Protein AF-A0A2V8GJY3-F1 (afdb_monomer_lite)

Radius of gyration: 18.19 Å; chains: 1; bounding box: 29×51×53 Å

Secondary structure (DSSP, 8-state):
-B--EEEEE-TT--EEEEEEEEE--EEE-TTS-EEEEEE-SSEEEEEETT--EEEEEEEEES-EEEEE--S--S--------------------

Foldseek 3Di:
DQDEAEAEEALQDWAKEKEFEAAEEEDEDPSHPWAWPDDDPGITITTGPPHDHYDYHHDYHYYYYYYHDHDDDDDDDGPPPPPPPPDDDDDDDD

Sequence (94 aa):
TNGGVTLLLPETAKADLTATWTNGGINLASGLKIEVSEQSRRRFEGRMNGGGTPIELRTTNGGIRVRGRADAESGSAPDVQTPERGTLKTLKRE

Structure (mmCIF, N/CA/C/O backbone):
data_AF-A0A2V8GJY3-F1
#
_entry.id   AF-A0A2V8GJY3-F1
#
loop_
_atom_site.group_PDB
_atom_site.id
_atom_site.type_symbol
_atom_site.label_atom_id
_atom_site.label_alt_id
_atom_site.label_comp_id
_atom_site.label_asym_id
_atom_site.label_entity_id
_atom_site.label_seq_id
_atom_site.pdbx_PDB_ins_code
_atom_site.Cartn_x
_atom_site.Cartn_y
_atom_site.Cartn_z
_atom_site.occupancy
_atom_site.B_iso_or_equiv
_atom_site.auth_seq_id
_atom_site.auth_comp_id
_atom_site.auth_asym_id
_atom_site.auth_atom_id
_atom_site.pdbx_PDB_model_num
ATOM 1 N N . THR A 1 1 ? 10.346 -8.280 -11.476 1.00 52.72 1 THR A N 1
ATOM 2 C CA . THR A 1 1 ? 8.994 -8.653 -11.947 1.00 52.72 1 THR A CA 1
ATOM 3 C C . THR A 1 1 ? 8.396 -7.484 -12.700 1.00 52.72 1 THR A C 1
ATOM 5 O O . THR A 1 1 ? 8.394 -6.381 -12.163 1.00 52.72 1 THR A O 1
ATOM 8 N N . ASN A 1 2 ? 7.993 -7.694 -13.955 1.00 58.50 2 ASN A N 1
ATOM 9 C CA . ASN A 1 2 ? 7.412 -6.669 -14.833 1.00 58.50 2 ASN A CA 1
ATOM 10 C C . ASN A 1 2 ? 5.887 -6.626 -14.650 1.00 58.50 2 ASN A C 1
ATOM 12 O O . ASN A 1 2 ? 5.143 -6.977 -15.558 1.00 58.50 2 ASN A O 1
ATOM 16 N N . GLY A 1 3 ? 5.428 -6.295 -13.444 1.00 65.25 3 GLY A N 1
ATOM 17 C CA . GLY A 1 3 ? 4.013 -6.342 -13.085 1.00 65.25 3 GLY A CA 1
ATOM 18 C C . GLY A 1 3 ? 3.668 -5.304 -12.024 1.00 65.25 3 GLY A C 1
ATOM 19 O O . GLY A 1 3 ? 4.409 -5.109 -11.058 1.00 65.25 3 GLY A O 1
ATOM 20 N N . GLY A 1 4 ? 2.547 -4.611 -12.222 1.00 79.62 4 GLY A N 1
ATOM 21 C CA . GLY A 1 4 ? 1.986 -3.707 -11.220 1.00 79.62 4 GLY A CA 1
ATOM 22 C C . GLY A 1 4 ? 1.310 -4.487 -10.096 1.00 79.62 4 GLY A C 1
ATOM 23 O O . GLY A 1 4 ? 0.686 -5.515 -10.344 1.00 79.62 4 GLY A O 1
ATOM 24 N N . VAL A 1 5 ? 1.408 -3.984 -8.868 1.00 83.31 5 VAL A N 1
ATOM 25 C CA . VAL A 1 5 ? 0.784 -4.607 -7.692 1.00 83.31 5 VAL A CA 1
ATOM 26 C C . VAL A 1 5 ? -0.487 -3.841 -7.355 1.00 83.31 5 VAL A C 1
ATOM 28 O O . VAL A 1 5 ? -0.468 -2.612 -7.295 1.00 83.31 5 VAL A O 1
ATOM 31 N N . THR A 1 6 ? -1.598 -4.548 -7.153 1.00 84.38 6 THR A N 1
ATOM 32 C CA . THR A 1 6 ? -2.858 -3.937 -6.706 1.00 84.38 6 THR A CA 1
ATOM 33 C C . THR A 1 6 ? -3.251 -4.542 -5.370 1.00 84.38 6 THR A C 1
ATOM 35 O O . THR A 1 6 ? -3.442 -5.749 -5.278 1.00 84.38 6 THR A O 1
ATOM 38 N N . LEU A 1 7 ? -3.358 -3.699 -4.348 1.00 82.62 7 LEU A N 1
ATOM 39 C CA . LEU A 1 7 ? -3.746 -4.082 -3.002 1.00 82.62 7 LEU A CA 1
ATOM 40 C C . LEU A 1 7 ? -5.122 -3.492 -2.683 1.00 82.62 7 LEU A C 1
ATOM 42 O O . LEU A 1 7 ? -5.354 -2.292 -2.852 1.00 82.62 7 LEU A O 1
ATOM 46 N N . LEU A 1 8 ? -6.027 -4.356 -2.238 1.00 83.50 8 LEU A N 1
ATOM 47 C CA . LEU A 1 8 ? -7.386 -4.013 -1.836 1.00 83.50 8 LEU A CA 1
ATOM 48 C C . LEU A 1 8 ? -7.485 -4.172 -0.321 1.00 83.50 8 LEU A C 1
ATOM 50 O O . LEU A 1 8 ? -7.365 -5.291 0.173 1.00 83.50 8 LEU A O 1
ATOM 54 N N . LEU A 1 9 ? -7.701 -3.073 0.403 1.00 77.50 9 LEU A N 1
ATOM 55 C CA . LEU A 1 9 ? -7.933 -3.110 1.850 1.00 77.50 9 LEU A CA 1
ATOM 56 C C . LEU A 1 9 ? -9.281 -2.495 2.191 1.00 77.50 9 LEU A C 1
ATOM 58 O O . LEU A 1 9 ? -9.620 -1.467 1.606 1.00 77.50 9 LEU A O 1
ATOM 62 N N . PRO A 1 10 ? -10.025 -3.054 3.153 1.00 80.81 10 PRO A N 1
ATOM 63 C CA . PRO A 1 10 ? -11.189 -2.376 3.686 1.00 80.81 10 PRO A CA 1
ATOM 64 C C . PRO A 1 10 ? -10.814 -1.078 4.398 1.00 80.81 10 PRO A C 1
ATOM 66 O O . PRO A 1 10 ? -9.731 -0.953 4.967 1.00 80.81 10 PRO A O 1
ATOM 69 N N . GLU A 1 11 ? -11.718 -0.100 4.368 1.00 77.50 11 GLU A N 1
ATOM 70 C CA . GLU A 1 11 ? -11.495 1.210 4.992 1.00 77.50 11 GLU A CA 1
ATOM 71 C C . GLU A 1 11 ? -11.392 1.141 6.521 1.00 77.50 11 GLU A C 1
ATOM 73 O O . GLU A 1 11 ? -10.825 2.040 7.135 1.00 77.50 11 GLU A O 1
ATOM 78 N N . THR A 1 12 ? -11.878 0.053 7.120 1.00 79.25 12 THR A N 1
ATOM 79 C CA . THR A 1 12 ? -11.799 -0.267 8.551 1.00 79.25 12 THR A CA 1
ATOM 80 C C . THR A 1 12 ? -10.536 -1.052 8.931 1.00 79.25 12 THR A C 1
ATOM 82 O O . THR A 1 12 ? -10.274 -1.266 10.117 1.00 79.25 12 THR A O 1
ATOM 85 N N . ALA A 1 13 ? -9.721 -1.480 7.956 1.00 78.44 13 ALA A N 1
ATOM 86 C CA . ALA A 1 13 ? -8.535 -2.293 8.214 1.00 78.44 13 ALA A CA 1
ATOM 87 C C . ALA A 1 13 ? -7.433 -1.504 8.926 1.00 78.44 13 ALA A C 1
ATOM 89 O O . ALA A 1 13 ? -7.136 -0.361 8.581 1.00 78.44 13 ALA A O 1
ATOM 90 N N . LYS A 1 14 ? -6.773 -2.152 9.887 1.00 85.81 14 LYS A N 1
ATOM 91 C CA . LYS A 1 14 ? -5.589 -1.625 10.569 1.00 85.81 14 LYS A CA 1
ATOM 92 C C . LYS A 1 14 ? -4.337 -2.261 9.981 1.00 85.81 14 LYS A C 1
ATOM 94 O O . LYS A 1 14 ? -4.102 -3.458 10.172 1.00 85.81 14 LYS A O 1
ATOM 99 N N . ALA A 1 15 ? -3.555 -1.482 9.244 1.00 85.12 15 ALA A N 1
ATOM 100 C CA . ALA A 1 15 ? -2.392 -1.988 8.526 1.00 85.12 15 ALA A 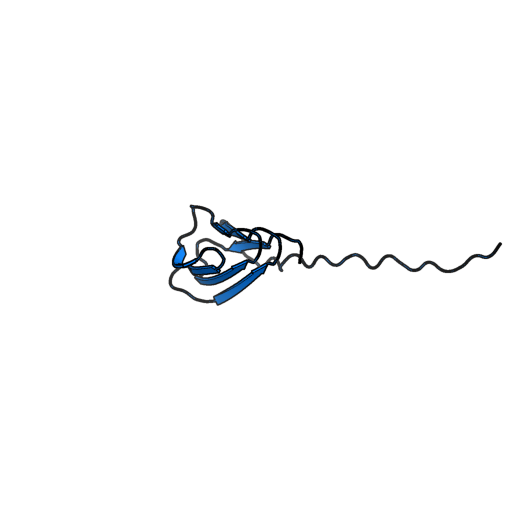CA 1
ATOM 101 C C . ALA A 1 15 ? -1.282 -0.945 8.417 1.00 85.12 15 ALA A C 1
ATOM 103 O O . ALA A 1 15 ? -1.550 0.247 8.288 1.00 85.12 15 ALA A O 1
ATOM 104 N N . ASP A 1 16 ? -0.042 -1.418 8.412 1.00 90.19 16 ASP A N 1
ATOM 105 C CA . ASP A 1 16 ? 1.146 -0.618 8.139 1.00 90.19 16 ASP A CA 1
ATOM 106 C C . ASP A 1 16 ? 1.620 -0.938 6.721 1.00 90.19 16 ASP A C 1
ATOM 108 O O . ASP A 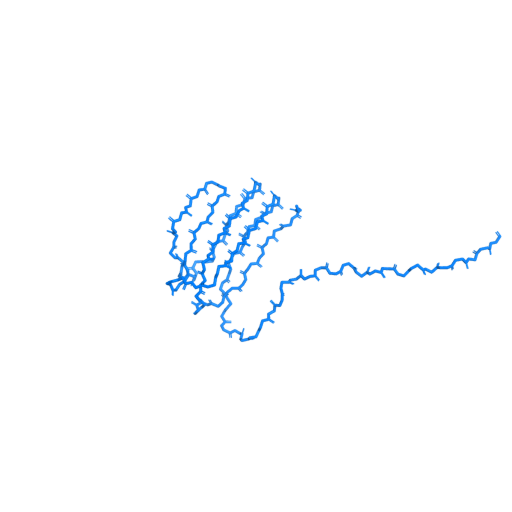1 16 ? 1.999 -2.066 6.417 1.00 90.19 16 ASP A O 1
ATOM 112 N N . LEU A 1 17 ? 1.543 0.039 5.823 1.00 88.50 17 LEU A N 1
ATOM 113 C CA . LEU A 1 17 ? 1.878 -0.097 4.411 1.00 88.50 17 LEU A CA 1
ATOM 114 C C . LEU A 1 17 ? 3.298 0.396 4.159 1.00 88.50 17 LEU A C 1
ATOM 116 O O . LEU A 1 17 ? 3.572 1.588 4.289 1.00 88.50 17 LEU A O 1
ATOM 120 N N . THR A 1 18 ? 4.163 -0.498 3.689 1.00 91.19 18 THR A N 1
ATOM 121 C CA . THR A 1 18 ? 5.508 -0.164 3.210 1.00 91.19 18 THR A CA 1
ATOM 122 C C . THR A 1 18 ? 5.617 -0.536 1.738 1.00 91.19 18 THR A C 1
ATOM 124 O O . THR A 1 18 ? 5.486 -1.695 1.360 1.00 91.19 18 THR A O 1
ATOM 127 N N . ALA A 1 19 ? 5.861 0.444 0.875 1.00 89.31 19 ALA A N 1
ATOM 128 C CA . ALA A 1 19 ? 5.890 0.274 -0.570 1.00 89.31 19 ALA A CA 1
ATOM 129 C C . ALA A 1 19 ? 7.246 0.688 -1.168 1.00 89.31 19 ALA A C 1
ATOM 131 O O . ALA A 1 19 ? 7.700 1.825 -1.078 1.00 89.31 19 ALA A O 1
ATOM 132 N N . THR A 1 20 ? 7.909 -0.306 -1.747 1.00 90.06 20 THR A N 1
ATOM 133 C CA . THR A 1 20 ? 9.162 -0.371 -2.510 1.00 90.06 20 THR A CA 1
ATOM 134 C C . THR A 1 20 ? 9.069 -0.273 -4.046 1.00 90.06 20 THR A C 1
ATOM 136 O O . THR A 1 20 ? 8.601 -1.266 -4.608 1.00 90.06 20 THR A O 1
ATOM 139 N N . TRP A 1 21 ? 9.504 0.768 -4.779 1.00 88.62 21 TRP A N 1
ATOM 140 C CA . TRP A 1 21 ? 9.556 0.675 -6.262 1.00 88.62 21 TRP A CA 1
ATOM 141 C C . TRP A 1 21 ? 10.832 1.199 -6.932 1.00 88.62 21 TRP A C 1
ATOM 143 O O . TRP A 1 21 ? 11.400 2.214 -6.538 1.00 88.62 21 TRP A O 1
ATOM 153 N N . THR A 1 22 ? 11.275 0.512 -7.995 1.00 87.44 22 THR A N 1
ATOM 154 C CA . THR A 1 22 ? 12.436 0.936 -8.804 1.00 87.44 22 THR A CA 1
ATOM 155 C C . THR A 1 22 ? 12.022 1.843 -9.967 1.00 87.44 22 THR A C 1
ATOM 157 O O . THR A 1 22 ? 12.441 3.000 -10.009 1.00 87.44 22 THR A O 1
ATOM 160 N N . ASN A 1 23 ? 11.168 1.345 -10.867 1.00 82.12 23 ASN A N 1
ATOM 161 C CA . ASN A 1 23 ? 10.629 2.063 -12.024 1.00 82.12 23 ASN A CA 1
ATOM 162 C C . ASN A 1 23 ? 9.097 2.010 -11.988 1.00 82.12 23 ASN A C 1
ATOM 164 O O . ASN A 1 23 ? 8.468 1.044 -12.430 1.00 82.12 23 ASN A O 1
ATOM 168 N N . GLY A 1 24 ? 8.496 3.049 -11.415 1.00 83.62 24 GLY A N 1
ATOM 169 C CA . GLY A 1 24 ? 7.056 3.132 -11.212 1.00 83.62 24 GLY A CA 1
ATOM 170 C C . GLY A 1 24 ? 6.673 4.270 -10.274 1.00 83.62 24 GLY A C 1
ATOM 171 O O . GLY A 1 24 ? 7.436 5.217 -10.077 1.00 83.62 24 GLY A O 1
ATOM 172 N N . GLY A 1 25 ? 5.486 4.148 -9.693 1.00 85.38 25 GLY A N 1
ATOM 173 C CA . GLY A 1 25 ? 4.948 5.065 -8.696 1.00 85.38 25 GLY A CA 1
ATOM 174 C C . GLY A 1 25 ? 3.882 4.378 -7.852 1.00 85.38 25 GLY A C 1
ATOM 175 O O . GLY A 1 25 ? 3.419 3.286 -8.193 1.00 85.38 25 GLY A O 1
ATOM 176 N N . ILE A 1 26 ? 3.483 5.030 -6.766 1.00 85.75 26 ILE A N 1
ATOM 177 C CA . ILE A 1 26 ? 2.360 4.604 -5.935 1.00 85.75 26 ILE A CA 1
ATOM 178 C C . ILE A 1 26 ? 1.128 5.452 -6.236 1.00 85.75 26 ILE A C 1
ATOM 180 O O . ILE A 1 26 ? 1.226 6.653 -6.482 1.00 85.75 26 ILE A O 1
ATOM 184 N N . ASN A 1 27 ? -0.038 4.820 -6.228 1.00 87.19 27 ASN A N 1
ATOM 185 C CA . ASN A 1 27 ? -1.323 5.479 -6.373 1.00 87.19 27 ASN A CA 1
ATOM 186 C C . ASN A 1 27 ? -2.241 5.019 -5.239 1.00 87.19 27 ASN A C 1
ATOM 188 O O . ASN A 1 27 ? -2.572 3.833 -5.145 1.00 87.19 27 ASN A O 1
ATOM 192 N N . LEU A 1 28 ? -2.613 5.955 -4.371 1.00 82.94 28 LEU A N 1
ATOM 193 C CA . LEU A 1 28 ? -3.507 5.729 -3.241 1.00 82.94 28 LEU A CA 1
ATOM 194 C C . LEU A 1 28 ? -4.881 6.287 -3.601 1.00 82.94 28 LEU A C 1
ATOM 196 O O . LEU A 1 28 ? -4.987 7.425 -4.057 1.00 82.94 28 LEU A O 1
ATOM 200 N N . ALA A 1 29 ? -5.933 5.497 -3.405 1.00 81.38 29 ALA A N 1
ATOM 201 C CA . ALA A 1 29 ? -7.294 5.996 -3.546 1.00 81.38 29 ALA A CA 1
ATOM 202 C C . ALA A 1 29 ? -7.593 7.052 -2.466 1.00 81.38 29 ALA A C 1
ATOM 204 O O . ALA A 1 29 ? -7.321 6.834 -1.287 1.00 81.38 29 ALA A O 1
ATOM 205 N N . SER A 1 30 ? -8.206 8.166 -2.864 1.00 71.50 30 SER A N 1
ATOM 206 C CA . SER A 1 30 ? -8.510 9.321 -2.003 1.00 71.50 30 SER A CA 1
ATOM 207 C C . SER A 1 30 ? -9.476 9.031 -0.848 1.00 71.50 30 SER A C 1
ATOM 209 O O . SER A 1 30 ? -9.551 9.818 0.088 1.00 71.50 30 SER A O 1
ATOM 211 N N . GLY A 1 31 ? -10.204 7.912 -0.890 1.00 70.94 31 GLY A N 1
ATOM 212 C CA . GLY A 1 31 ? -11.125 7.500 0.175 1.00 70.94 31 GLY A CA 1
ATOM 213 C C . GLY A 1 31 ? -10.469 6.780 1.358 1.00 70.94 31 GLY A C 1
ATOM 214 O O . GLY A 1 31 ? -11.157 6.471 2.323 1.00 70.94 31 GLY A O 1
ATOM 215 N N . LEU A 1 32 ? -9.166 6.481 1.306 1.00 76.31 32 LEU A N 1
ATOM 216 C CA . LEU A 1 32 ? -8.483 5.747 2.372 1.00 76.31 32 LEU A CA 1
ATOM 217 C C . LEU A 1 32 ? -7.857 6.700 3.396 1.00 76.31 32 LEU A C 1
ATOM 219 O O . LEU A 1 32 ? -7.049 7.558 3.044 1.00 76.31 32 LEU A O 1
ATOM 223 N N . LYS A 1 33 ? -8.168 6.499 4.681 1.00 82.62 33 LYS A N 1
ATOM 224 C CA . LYS A 1 33 ? -7.496 7.191 5.790 1.00 82.62 33 LYS A CA 1
ATOM 225 C C . LYS A 1 33 ? -6.132 6.553 6.055 1.00 82.62 33 LYS A C 1
ATOM 227 O O . LYS A 1 33 ? -6.013 5.629 6.858 1.00 82.62 33 LYS A O 1
ATOM 232 N N . ILE A 1 34 ? -5.118 7.031 5.338 1.00 84.44 34 ILE A N 1
ATOM 233 C CA . ILE A 1 34 ? -3.726 6.606 5.503 1.00 84.44 34 ILE A CA 1
ATOM 234 C C . ILE A 1 34 ? -2.914 7.789 6.027 1.00 84.44 34 ILE A C 1
ATOM 236 O O . ILE A 1 34 ? -2.817 8.829 5.380 1.00 84.44 34 ILE A O 1
ATOM 240 N N . GLU A 1 35 ? -2.306 7.610 7.190 1.00 89.00 35 GLU A N 1
ATOM 241 C CA . GLU A 1 35 ? -1.318 8.513 7.762 1.00 89.00 35 GLU A CA 1
ATOM 242 C C . GLU A 1 35 ? 0.040 8.228 7.128 1.00 89.00 35 GLU A C 1
ATOM 244 O O . GLU A 1 35 ? 0.701 7.237 7.441 1.00 89.00 35 GLU A O 1
ATOM 249 N N . VAL A 1 36 ? 0.461 9.082 6.201 1.00 89.38 36 VAL A N 1
ATOM 250 C CA . VAL A 1 36 ? 1.768 8.960 5.551 1.00 89.38 36 VAL A CA 1
ATOM 251 C C . VAL A 1 36 ? 2.857 9.281 6.572 1.00 89.38 36 VAL A C 1
ATOM 253 O O . VAL A 1 36 ? 2.953 10.408 7.046 1.00 89.38 36 VAL A O 1
ATOM 256 N N .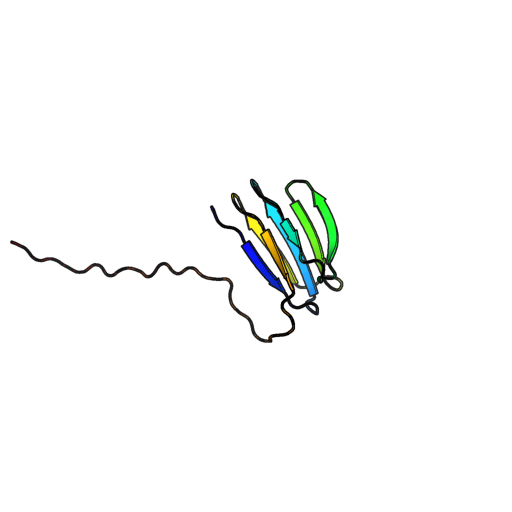 SER A 1 37 ? 3.665 8.280 6.915 1.00 89.62 37 SER A N 1
ATOM 257 C CA . SER A 1 37 ? 4.804 8.434 7.824 1.00 89.62 37 SER A CA 1
ATOM 258 C C . SER A 1 37 ? 6.047 8.887 7.065 1.00 89.62 37 SER A C 1
ATOM 260 O O . SER A 1 37 ? 6.745 9.795 7.504 1.00 89.62 37 SER A O 1
ATOM 262 N N . GLU A 1 38 ? 6.295 8.295 5.895 1.00 89.81 38 GLU A N 1
ATOM 263 C CA . GLU A 1 38 ? 7.414 8.673 5.041 1.00 89.81 38 GLU A CA 1
ATOM 264 C C . GLU A 1 38 ? 7.023 8.568 3.566 1.00 89.81 38 GLU A C 1
ATOM 266 O O . GLU A 1 38 ? 6.451 7.579 3.114 1.00 89.81 38 GLU A O 1
ATOM 271 N N . GLN A 1 39 ? 7.355 9.586 2.777 1.00 88.62 39 GLN A N 1
ATOM 272 C CA . GLN A 1 39 ? 7.151 9.551 1.334 1.00 88.62 39 GLN A CA 1
ATOM 273 C C . GLN A 1 39 ? 8.387 10.079 0.621 1.00 88.62 39 GLN A C 1
ATOM 275 O O . GLN A 1 39 ? 8.754 11.245 0.719 1.00 88.62 39 GLN A O 1
ATOM 280 N N . SER A 1 40 ? 9.006 9.189 -0.142 1.00 90.00 40 SER A N 1
ATOM 281 C CA . SER A 1 40 ? 10.191 9.429 -0.949 1.00 90.00 40 SER A CA 1
ATOM 282 C C . SER A 1 40 ? 9.895 9.133 -2.419 1.00 90.00 40 SER A C 1
ATOM 284 O O . SER A 1 40 ? 8.902 8.500 -2.775 1.00 90.00 40 SER A O 1
ATOM 286 N N . ARG A 1 41 ? 10.801 9.530 -3.319 1.00 87.62 41 ARG A N 1
ATOM 287 C CA . ARG A 1 41 ? 10.640 9.312 -4.772 1.00 87.62 41 ARG A CA 1
ATOM 288 C C . ARG A 1 41 ? 10.412 7.839 -5.164 1.00 87.62 41 ARG A C 1
ATOM 290 O O . ARG A 1 41 ? 9.810 7.564 -6.200 1.00 87.62 41 ARG A O 1
ATOM 297 N N . ARG A 1 42 ? 10.948 6.903 -4.376 1.00 89.81 42 ARG A N 1
ATOM 298 C CA . ARG A 1 42 ? 10.952 5.451 -4.644 1.00 89.81 42 ARG A CA 1
ATOM 299 C C . ARG A 1 42 ? 10.426 4.602 -3.482 1.00 89.81 42 ARG A C 1
ATOM 301 O O . ARG A 1 42 ? 10.458 3.377 -3.562 1.00 89.81 42 ARG A O 1
ATOM 308 N N . ARG A 1 43 ? 9.993 5.241 -2.396 1.00 90.38 43 ARG A N 1
ATOM 309 C CA . ARG A 1 43 ? 9.547 4.580 -1.169 1.00 90.38 43 ARG A CA 1
ATOM 310 C C . ARG A 1 43 ? 8.336 5.308 -0.613 1.00 90.38 43 ARG A C 1
ATOM 312 O O . ARG A 1 43 ? 8.285 6.532 -0.654 1.00 90.38 43 ARG A O 1
ATOM 319 N N . PHE A 1 44 ? 7.401 4.551 -0.068 1.00 91.31 44 PHE A N 1
ATOM 320 C CA . PHE A 1 44 ? 6.265 5.074 0.670 1.00 91.31 44 PHE A CA 1
ATOM 321 C C . PHE A 1 44 ? 6.035 4.241 1.923 1.00 91.31 44 PHE A C 1
ATOM 323 O O . PHE A 1 44 ? 6.057 3.015 1.856 1.00 91.31 44 PHE A O 1
ATOM 330 N N . GLU A 1 45 ? 5.793 4.912 3.036 1.00 91.50 45 GLU A N 1
ATOM 331 C CA . GLU A 1 45 ? 5.415 4.327 4.311 1.00 91.50 45 GLU A CA 1
ATOM 332 C C . GLU A 1 45 ? 4.201 5.073 4.848 1.00 91.50 45 GLU A C 1
ATOM 334 O O . GLU A 1 45 ? 4.203 6.301 4.971 1.00 91.50 45 GLU A O 1
ATOM 339 N N . GLY A 1 46 ? 3.146 4.331 5.162 1.00 89.94 46 GLY A N 1
ATOM 340 C CA . GLY A 1 46 ? 1.923 4.899 5.698 1.00 89.94 46 GLY A CA 1
ATOM 341 C C . GLY A 1 46 ? 1.206 3.931 6.619 1.00 89.94 46 GLY A C 1
ATOM 342 O O . GLY A 1 46 ? 1.252 2.721 6.421 1.00 89.94 46 GLY A O 1
ATOM 343 N N . ARG A 1 47 ? 0.527 4.468 7.625 1.00 89.94 47 ARG A N 1
ATOM 344 C CA . ARG A 1 47 ? -0.252 3.700 8.591 1.00 89.94 47 ARG A CA 1
ATOM 345 C C . ARG A 1 47 ? -1.731 3.921 8.366 1.00 89.94 47 ARG A C 1
ATOM 347 O O . ARG A 1 47 ? -2.185 5.039 8.158 1.00 89.94 47 ARG A O 1
ATOM 354 N N . MET A 1 48 ? -2.497 2.849 8.419 1.00 86.69 48 MET A N 1
ATOM 355 C CA . MET A 1 48 ? -3.940 2.865 8.247 1.00 86.69 48 MET A CA 1
ATOM 356 C C . MET A 1 48 ? -4.611 2.594 9.593 1.00 86.69 48 MET A C 1
ATOM 358 O O . MET A 1 48 ? -4.252 1.633 10.276 1.00 86.69 48 MET A O 1
ATOM 362 N N . ASN A 1 49 ? -5.575 3.440 9.974 1.00 84.38 49 ASN A N 1
ATOM 363 C CA . ASN A 1 49 ? -6.389 3.299 11.193 1.00 84.38 49 ASN A CA 1
ATOM 364 C C . ASN A 1 49 ? -5.596 3.047 12.497 1.00 84.38 49 ASN A C 1
ATOM 366 O O . ASN A 1 49 ? -6.028 2.275 13.357 1.00 84.38 49 ASN A O 1
ATOM 370 N N . GLY A 1 50 ? -4.442 3.706 12.654 1.00 80.50 50 GLY A N 1
ATOM 371 C CA . GLY A 1 50 ? -3.595 3.598 13.849 1.00 80.50 50 GLY A CA 1
ATOM 372 C C . GLY A 1 50 ? -2.532 2.493 13.809 1.00 80.50 50 GLY A C 1
ATOM 373 O O . GLY A 1 50 ? -1.875 2.269 14.823 1.00 80.50 50 GLY A O 1
ATOM 374 N N . GLY A 1 51 ? -2.334 1.835 12.661 1.00 77.62 51 GLY A N 1
ATOM 375 C CA . GLY A 1 51 ? -1.328 0.779 12.486 1.00 77.62 51 GLY A CA 1
ATOM 376 C C . GLY A 1 51 ? -1.816 -0.600 12.940 1.00 77.62 51 GLY A C 1
ATOM 377 O O . GLY A 1 51 ? -2.806 -0.720 13.668 1.00 77.62 51 GLY A O 1
ATOM 378 N N . GLY A 1 52 ? -1.171 -1.666 12.459 1.00 85.06 52 GLY A N 1
ATOM 379 C CA . GLY A 1 52 ? -1.638 -3.032 12.693 1.00 85.06 52 GLY A CA 1
ATOM 380 C C . GLY A 1 52 ? -0.837 -4.092 11.944 1.00 85.06 52 GLY A C 1
ATOM 381 O O . GLY A 1 52 ? 0.279 -4.422 12.327 1.00 85.06 52 GLY A O 1
ATOM 382 N N . THR A 1 53 ? -1.437 -4.691 10.912 1.00 85.00 53 THR A N 1
ATOM 383 C CA . THR A 1 53 ? -0.758 -5.738 10.128 1.00 85.00 53 THR A CA 1
ATOM 384 C C . THR A 1 53 ? 0.281 -5.115 9.189 1.00 85.00 53 THR A C 1
ATOM 386 O O . THR A 1 53 ? -0.107 -4.292 8.357 1.00 85.00 53 THR A O 1
ATOM 389 N N . PRO A 1 54 ? 1.567 -5.506 9.258 1.00 87.19 54 PRO A N 1
ATOM 390 C CA . PRO A 1 54 ? 2.585 -4.990 8.352 1.00 87.19 54 PRO A CA 1
ATOM 391 C C . PRO A 1 54 ? 2.444 -5.610 6.956 1.00 87.19 54 PRO A C 1
ATOM 393 O O . PRO A 1 54 ? 2.425 -6.831 6.801 1.00 87.19 54 PRO A O 1
ATOM 396 N N . ILE A 1 55 ? 2.361 -4.765 5.930 1.00 85.81 55 ILE A N 1
ATOM 397 C CA . ILE A 1 55 ? 2.237 -5.151 4.524 1.00 85.81 55 ILE A CA 1
ATOM 398 C C . ILE A 1 55 ? 3.373 -4.501 3.728 1.00 85.81 55 ILE A C 1
ATOM 400 O O . ILE A 1 55 ? 3.362 -3.294 3.477 1.00 85.81 55 ILE A O 1
ATOM 404 N N . GLU A 1 56 ? 4.333 -5.317 3.283 1.00 89.00 56 GLU A N 1
ATOM 405 C CA . GLU A 1 56 ? 5.423 -4.880 2.405 1.00 89.00 56 GLU A CA 1
ATOM 406 C C . GLU A 1 56 ? 5.103 -5.188 0.934 1.00 89.00 56 GLU A C 1
ATOM 408 O O . GLU A 1 56 ? 4.853 -6.329 0.543 1.00 89.00 56 GLU A O 1
ATOM 413 N N . LEU A 1 57 ? 5.144 -4.156 0.094 1.00 86.75 57 LEU A N 1
ATOM 414 C CA . LEU A 1 57 ? 4.905 -4.224 -1.344 1.00 86.75 57 LEU A CA 1
ATOM 415 C C . LEU A 1 57 ? 6.195 -3.859 -2.071 1.00 86.75 57 LEU A C 1
ATOM 417 O O . LEU A 1 57 ? 6.673 -2.735 -1.951 1.00 86.75 57 LEU A O 1
ATOM 421 N N . ARG A 1 58 ? 6.750 -4.768 -2.875 1.00 87.56 58 ARG A N 1
ATOM 422 C CA . ARG A 1 58 ? 7.973 -4.506 -3.647 1.00 87.56 58 ARG A CA 1
ATOM 423 C C . ARG A 1 58 ? 7.752 -4.759 -5.130 1.00 87.56 58 ARG A C 1
ATOM 425 O O . ARG A 1 58 ? 7.375 -5.856 -5.529 1.00 87.56 58 ARG A O 1
ATOM 432 N N . THR A 1 59 ? 8.043 -3.757 -5.954 1.00 83.19 59 THR A N 1
ATOM 433 C CA . THR A 1 59 ? 7.989 -3.871 -7.415 1.00 83.19 59 THR A CA 1
ATOM 434 C C . THR A 1 59 ? 9.240 -3.296 -8.078 1.00 83.19 59 THR A C 1
ATOM 436 O O . THR A 1 59 ? 9.847 -2.342 -7.597 1.00 83.19 59 THR A O 1
ATOM 439 N N . THR A 1 60 ? 9.658 -3.895 -9.192 1.00 83.94 60 THR A N 1
ATOM 440 C CA . THR A 1 60 ? 10.807 -3.415 -9.977 1.00 83.94 60 THR A CA 1
ATOM 441 C C . THR A 1 60 ? 10.335 -2.578 -11.158 1.00 83.94 60 THR A C 1
ATOM 443 O O . THR A 1 60 ? 10.790 -1.452 -11.320 1.00 83.94 60 THR A O 1
ATOM 446 N N . ASN A 1 61 ? 9.400 -3.103 -11.953 1.00 76.12 61 ASN A N 1
ATOM 447 C CA . ASN A 1 61 ? 8.827 -2.424 -13.110 1.00 76.12 61 ASN A CA 1
ATOM 448 C C . ASN A 1 61 ? 7.301 -2.541 -13.020 1.00 76.12 61 ASN A C 1
ATOM 450 O O . ASN A 1 61 ? 6.747 -3.615 -13.260 1.00 76.12 61 ASN A O 1
ATOM 454 N N . GLY A 1 62 ? 6.636 -1.450 -12.642 1.00 76.50 62 GLY A N 1
ATOM 455 C CA . GLY A 1 62 ? 5.187 -1.411 -12.449 1.00 76.50 62 GLY A CA 1
ATOM 456 C C . GLY A 1 62 ? 4.767 -0.476 -11.316 1.00 76.50 62 GLY A C 1
ATOM 457 O O . GLY A 1 62 ? 5.519 -0.235 -10.376 1.00 76.50 62 GLY A O 1
ATOM 458 N N . GLY A 1 63 ? 3.560 0.082 -11.415 1.00 82.81 63 GLY A N 1
ATOM 459 C CA . GLY A 1 63 ? 2.983 0.913 -10.357 1.00 82.81 63 GLY A CA 1
ATOM 460 C C . GLY A 1 63 ? 2.355 0.084 -9.237 1.00 82.81 63 GLY A C 1
ATOM 461 O O . GLY A 1 63 ? 1.886 -1.032 -9.466 1.00 82.81 63 GLY A O 1
ATOM 462 N N . ILE A 1 64 ? 2.314 0.653 -8.036 1.00 85.12 64 ILE A N 1
ATOM 463 C CA . ILE A 1 64 ? 1.591 0.108 -6.885 1.00 85.12 64 ILE A CA 1
ATOM 464 C C . ILE A 1 64 ? 0.266 0.857 -6.771 1.00 85.12 64 ILE A C 1
ATOM 466 O O . ILE A 1 64 ? 0.248 2.085 -6.738 1.00 85.12 64 ILE A O 1
ATOM 470 N N . ARG A 1 65 ? -0.850 0.131 -6.717 1.00 86.94 65 ARG A N 1
ATOM 471 C CA . ARG A 1 65 ? -2.192 0.698 -6.549 1.00 86.94 65 ARG A CA 1
ATOM 472 C C . ARG A 1 65 ? -2.799 0.197 -5.252 1.00 86.94 65 ARG A C 1
ATOM 474 O O . ARG A 1 65 ? -2.953 -1.007 -5.087 1.00 86.94 65 ARG A O 1
ATOM 481 N N . VAL A 1 66 ? -3.178 1.113 -4.371 1.00 85.12 66 VAL A N 1
ATOM 482 C CA . VAL A 1 66 ? -3.870 0.797 -3.118 1.00 85.12 66 VAL A CA 1
ATOM 483 C C . VAL A 1 66 ? -5.283 1.352 -3.201 1.00 85.12 66 VAL A C 1
ATOM 485 O O . VAL A 1 66 ? -5.477 2.542 -3.463 1.00 85.12 66 VAL A O 1
A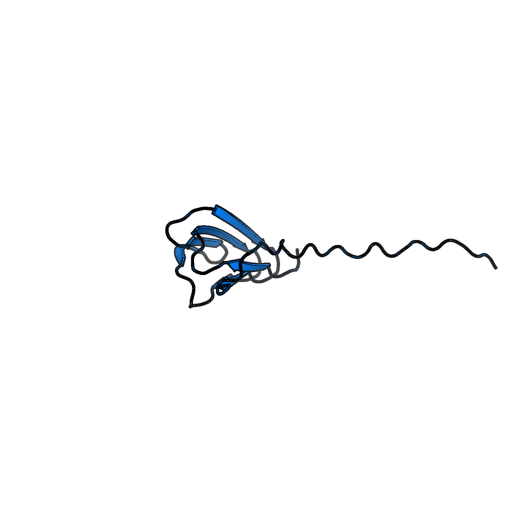TOM 488 N N . ARG A 1 67 ? -6.279 0.482 -3.034 1.00 84.62 67 ARG A N 1
ATOM 489 C CA . ARG A 1 67 ? -7.699 0.829 -3.155 1.00 84.62 67 ARG A CA 1
ATOM 490 C C . ARG A 1 67 ? -8.489 0.341 -1.946 1.00 84.62 67 ARG A C 1
ATOM 492 O O . ARG A 1 67 ? -8.202 -0.724 -1.404 1.00 84.62 67 ARG A O 1
ATOM 499 N N . GLY A 1 68 ? -9.495 1.129 -1.572 1.00 79.56 68 GLY A N 1
ATOM 500 C CA . GLY A 1 68 ? -10.483 0.757 -0.568 1.00 79.56 68 GLY A CA 1
ATOM 501 C C . GLY A 1 68 ? -11.408 -0.332 -1.098 1.00 79.56 68 GLY A C 1
ATOM 502 O O . GLY A 1 68 ? -11.998 -0.163 -2.164 1.00 79.56 68 GLY A O 1
ATOM 503 N N . ARG A 1 69 ? -11.534 -1.444 -0.375 1.00 76.12 69 ARG A N 1
ATOM 504 C CA . ARG A 1 69 ? -12.582 -2.446 -0.572 1.00 76.12 69 ARG A CA 1
ATOM 505 C C . ARG A 1 69 ? -13.725 -2.074 0.369 1.00 76.12 69 ARG A C 1
ATOM 507 O O . ARG A 1 69 ? -13.630 -2.358 1.554 1.00 76.12 69 ARG A O 1
ATOM 514 N N . ALA A 1 70 ? -14.766 -1.418 -0.141 1.00 59.59 70 ALA A N 1
ATOM 515 C CA . ALA A 1 70 ? -16.014 -1.281 0.611 1.00 59.59 70 ALA A CA 1
ATOM 516 C C . ALA A 1 70 ? -16.446 -2.686 1.059 1.00 59.59 70 ALA A C 1
ATOM 518 O O . ALA A 1 70 ? -16.357 -3.622 0.259 1.00 59.59 70 ALA A O 1
ATOM 519 N N . ASP A 1 71 ? -16.760 -2.831 2.341 1.00 52.44 71 ASP A N 1
ATOM 520 C CA . ASP A 1 71 ? -16.767 -4.081 3.095 1.00 52.44 71 ASP A CA 1
ATOM 521 C C . ASP A 1 71 ? -17.337 -5.268 2.306 1.00 52.44 71 ASP A C 1
ATOM 523 O O . ASP A 1 71 ? -18.539 -5.429 2.121 1.00 52.44 71 ASP A O 1
ATOM 527 N N . ALA A 1 72 ? -16.441 -6.129 1.834 1.00 44.66 72 ALA A N 1
ATOM 528 C CA . ALA A 1 72 ? -16.789 -7.480 1.446 1.00 44.66 72 ALA A CA 1
ATOM 529 C C . ALA A 1 72 ? -15.845 -8.374 2.232 1.00 44.66 72 ALA A C 1
ATOM 531 O O . ALA A 1 72 ? -14.645 -8.451 1.957 1.00 44.66 72 ALA A O 1
ATOM 532 N N . GLU A 1 73 ? -16.404 -8.961 3.279 1.00 52.44 73 GLU A N 1
ATOM 533 C CA . GLU A 1 73 ? -15.749 -9.940 4.118 1.00 52.44 73 GLU A CA 1
ATOM 534 C C . GLU A 1 73 ? -15.119 -11.063 3.283 1.00 52.44 73 GLU A C 1
ATOM 536 O O . GLU A 1 73 ? -15.538 -11.389 2.169 1.00 52.44 73 GLU A O 1
ATOM 541 N N . SER A 1 74 ? -14.120 -11.678 3.905 1.00 46.69 74 SER A N 1
ATOM 542 C CA . SER A 1 74 ? -13.413 -12.887 3.494 1.00 46.69 74 SER A CA 1
ATOM 543 C C . SER A 1 74 ? -12.352 -12.709 2.400 1.00 46.69 74 SER A C 1
ATOM 545 O O . SER A 1 74 ? -12.534 -12.096 1.341 1.00 46.69 74 SER A O 1
ATOM 547 N N . GLY A 1 75 ? -11.163 -13.205 2.748 1.00 50.88 75 GLY A N 1
ATOM 548 C CA . GLY A 1 75 ? -9.913 -13.021 2.035 1.00 50.88 75 GLY A CA 1
ATOM 549 C C . GLY A 1 75 ? -9.975 -13.514 0.601 1.00 50.88 75 GLY A C 1
ATOM 550 O O . GLY A 1 75 ? -10.296 -14.667 0.336 1.00 50.88 75 GLY A O 1
ATOM 551 N N . SER A 1 76 ? -9.586 -12.642 -0.321 1.00 41.91 76 SER A N 1
ATOM 552 C CA . SER A 1 76 ? -9.123 -13.096 -1.619 1.00 41.91 76 SER A CA 1
ATOM 553 C C . SER A 1 76 ? -7.609 -13.109 -1.535 1.00 41.91 76 SER A C 1
ATOM 555 O O . SER A 1 76 ? -6.978 -12.063 -1.372 1.00 41.91 76 SER A O 1
ATOM 557 N N . ALA A 1 77 ? -7.058 -14.321 -1.562 1.00 48.34 77 ALA A N 1
ATOM 558 C CA . ALA A 1 77 ? -5.643 -14.577 -1.746 1.00 48.34 77 ALA A CA 1
ATOM 559 C C . ALA A 1 77 ? -5.085 -13.673 -2.862 1.00 48.34 77 ALA A C 1
ATOM 561 O O . ALA A 1 77 ? -5.801 -13.403 -3.835 1.00 48.34 77 ALA A O 1
ATOM 562 N N . PRO A 1 78 ? -3.834 -13.189 -2.741 1.00 46.81 78 PRO A N 1
ATOM 563 C CA . PRO A 1 78 ? -3.202 -12.488 -3.845 1.00 46.81 78 PRO A CA 1
ATOM 564 C C . PRO A 1 78 ? -3.233 -13.422 -5.055 1.00 46.81 78 PRO A C 1
ATOM 566 O O . PRO A 1 78 ? -2.993 -14.617 -4.905 1.00 46.81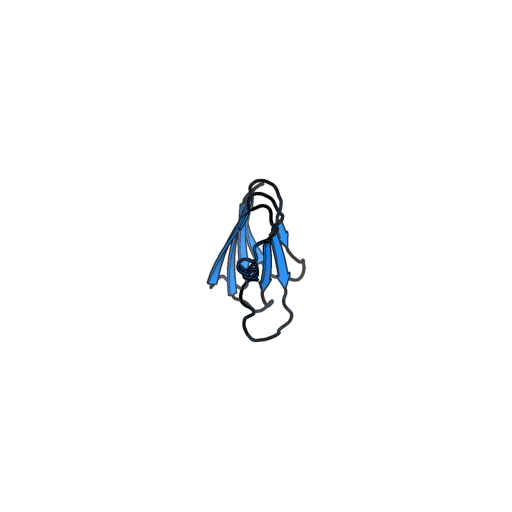 78 PRO A O 1
ATOM 569 N N . ASP A 1 79 ? -3.585 -12.868 -6.211 1.00 48.16 79 ASP A N 1
ATOM 570 C CA . ASP A 1 79 ? -3.587 -13.501 -7.528 1.00 48.16 79 ASP A CA 1
ATOM 571 C C . ASP A 1 79 ? -2.312 -14.341 -7.731 1.00 48.16 79 ASP A C 1
ATOM 573 O O . ASP A 1 79 ? -1.277 -13.849 -8.184 1.00 48.16 79 ASP A O 1
ATOM 577 N N . VAL A 1 80 ? -2.357 -15.618 -7.336 1.00 46.94 80 VAL A N 1
ATOM 578 C CA . VAL A 1 80 ? -1.361 -16.604 -7.733 1.00 46.94 80 VAL A CA 1
ATOM 579 C C . VAL A 1 80 ? -1.713 -16.909 -9.172 1.00 46.94 80 VAL A C 1
ATOM 581 O O . VAL A 1 80 ? -2.517 -17.798 -9.452 1.00 46.94 80 VAL A O 1
ATOM 584 N N . GLN A 1 81 ? -1.108 -16.152 -10.087 1.00 42.16 81 GLN A N 1
ATOM 585 C CA . GLN A 1 81 ? -0.914 -16.591 -11.459 1.00 42.16 81 GLN A CA 1
ATOM 586 C C . GLN A 1 81 ? -0.209 -17.946 -11.398 1.00 42.16 81 GLN A C 1
ATOM 588 O O . GLN A 1 81 ? 1.014 -18.040 -11.327 1.00 42.16 81 GLN A O 1
ATOM 593 N N . THR A 1 82 ? -1.008 -19.006 -11.357 1.00 47.34 82 THR A N 1
ATOM 594 C CA . THR A 1 82 ? -0.581 -20.358 -11.667 1.00 47.34 82 THR A CA 1
ATOM 595 C C . THR A 1 82 ? -0.614 -20.412 -13.185 1.00 47.34 82 THR A C 1
ATOM 597 O O . THR A 1 82 ? -1.709 -20.478 -13.743 1.00 47.34 82 THR A O 1
ATOM 600 N N . PRO A 1 83 ? 0.522 -20.322 -13.900 1.00 52.19 83 PRO A N 1
ATOM 601 C CA . PRO A 1 83 ? 0.502 -20.705 -15.296 1.00 52.19 83 PRO A CA 1
ATOM 602 C C . PRO A 1 83 ? 0.110 -22.181 -15.325 1.00 52.19 83 PRO A C 1
ATOM 604 O O . PRO A 1 83 ? 0.795 -23.030 -14.745 1.00 52.19 83 PRO A O 1
ATOM 607 N N . GLU A 1 84 ? -1.039 -22.466 -15.934 1.00 47.53 84 GLU A N 1
ATOM 608 C CA . GLU A 1 84 ? -1.494 -23.825 -16.167 1.00 47.53 84 GLU A CA 1
ATOM 609 C C . GLU A 1 84 ? -0.360 -24.606 -16.826 1.00 47.53 84 GLU A C 1
ATOM 611 O O . GLU A 1 84 ? 0.188 -24.228 -17.865 1.00 47.53 84 GLU A O 1
ATOM 616 N N . ARG A 1 85 ? 0.049 -25.683 -16.156 1.00 48.47 85 ARG A N 1
ATOM 617 C CA . ARG A 1 85 ? 1.096 -26.580 -16.621 1.00 48.47 85 ARG A CA 1
ATOM 618 C C . ARG A 1 85 ? 0.531 -27.337 -17.827 1.00 48.47 85 ARG A C 1
ATOM 620 O O . ARG A 1 85 ? -0.092 -28.384 -17.675 1.00 48.47 85 ARG A O 1
ATOM 627 N N . GLY A 1 86 ? 0.707 -26.758 -19.014 1.00 45.84 86 GLY A N 1
ATOM 628 C CA . GLY A 1 86 ? 0.330 -27.350 -20.292 1.00 45.84 86 GLY A CA 1
ATOM 629 C C . GLY A 1 86 ? 0.935 -28.744 -20.439 1.00 45.84 86 GLY A C 1
ATOM 630 O O . GLY A 1 86 ? 2.143 -28.941 -20.333 1.00 45.84 86 GLY A O 1
ATOM 631 N N . THR A 1 87 ? 0.054 -29.718 -20.624 1.00 54.00 87 THR A N 1
ATOM 632 C CA . THR A 1 87 ? 0.318 -31.151 -20.709 1.00 54.00 87 THR A CA 1
ATOM 633 C C . THR A 1 87 ? 1.356 -31.491 -21.784 1.00 54.00 87 THR A C 1
ATOM 635 O O . THR A 1 87 ? 1.142 -31.237 -22.968 1.00 54.00 87 THR A O 1
ATOM 638 N N . LEU A 1 88 ? 2.439 -32.167 -21.390 1.00 57.12 88 LEU A N 1
ATOM 639 C CA . LEU A 1 88 ? 3.261 -32.962 -22.304 1.00 57.12 88 LEU A CA 1
ATOM 640 C C . LEU A 1 88 ? 2.394 -34.103 -22.859 1.00 57.12 88 LEU A C 1
ATOM 642 O O . LEU A 1 88 ? 2.126 -35.076 -22.156 1.00 57.12 88 LEU A O 1
ATOM 646 N N . LYS A 1 89 ? 1.940 -33.992 -24.111 1.00 51.19 89 LYS A N 1
ATOM 647 C CA . LYS A 1 89 ? 1.401 -35.130 -24.869 1.00 51.19 89 LYS A CA 1
ATOM 648 C C . LYS A 1 89 ? 2.484 -35.687 -25.795 1.00 51.19 89 LYS A C 1
ATOM 650 O O . LYS A 1 89 ? 2.730 -35.177 -26.878 1.00 51.19 89 LYS A O 1
ATOM 655 N N . THR A 1 90 ? 3.160 -36.709 -25.283 1.00 53.66 90 THR A N 1
ATOM 656 C CA . THR A 1 90 ? 3.550 -37.974 -25.925 1.00 53.66 90 THR A CA 1
ATOM 657 C C . THR A 1 90 ? 3.392 -38.102 -27.455 1.00 53.66 90 THR A C 1
ATOM 659 O O . THR A 1 90 ? 2.282 -38.146 -27.971 1.00 53.66 90 THR A O 1
ATOM 662 N N . LEU A 1 91 ? 4.544 -38.277 -28.120 1.00 53.09 91 LEU A N 1
ATOM 663 C CA . LEU A 1 91 ? 4.895 -39.272 -29.157 1.00 53.09 91 LEU A CA 1
ATOM 664 C C . LEU A 1 91 ? 3.809 -39.802 -30.126 1.00 53.09 91 LEU A C 1
ATOM 666 O O . LEU A 1 91 ? 2.968 -40.612 -29.738 1.00 53.09 91 LEU A O 1
ATOM 670 N N . 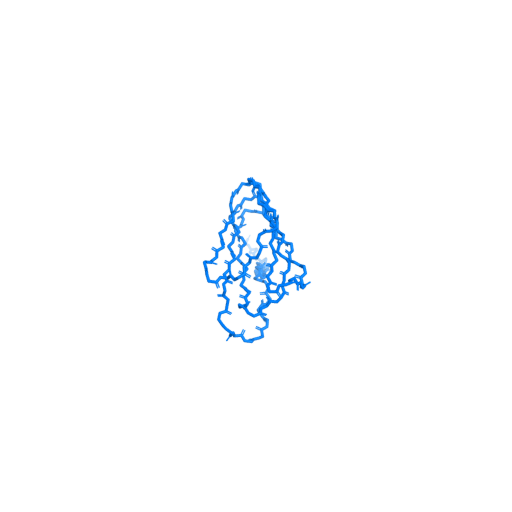LYS A 1 92 ? 4.006 -39.538 -31.429 1.00 45.44 92 LYS A N 1
ATOM 671 C CA . LYS A 1 92 ? 3.750 -40.467 -32.558 1.00 45.44 92 LYS A CA 1
ATOM 672 C C . LYS A 1 92 ? 4.558 -39.980 -33.779 1.00 45.44 92 LYS A C 1
ATOM 674 O O . LYS A 1 92 ? 4.291 -38.894 -34.266 1.00 45.44 92 LYS A O 1
ATOM 679 N N . ARG A 1 93 ? 5.778 -40.491 -34.003 1.00 48.84 93 ARG A N 1
ATOM 680 C CA . ARG A 1 93 ? 6.159 -41.461 -35.058 1.00 48.84 93 ARG A CA 1
ATOM 681 C C . ARG A 1 93 ? 5.310 -41.387 -36.335 1.00 48.84 93 ARG A C 1
ATOM 683 O O . ARG A 1 93 ? 4.192 -41.896 -36.331 1.00 48.84 93 ARG A O 1
ATOM 690 N N . GLU A 1 94 ? 5.924 -40.860 -37.390 1.00 56.22 94 GLU A N 1
ATOM 691 C CA . GLU A 1 94 ? 5.835 -41.345 -38.774 1.00 56.22 94 GLU A CA 1
ATOM 692 C C . GLU A 1 94 ? 7.257 -41.647 -39.256 1.00 56.22 94 GLU A C 1
ATOM 694 O O . GLU A 1 94 ? 8.185 -40.938 -38.793 1.00 56.22 94 GLU A O 1
#

pLDDT: mean 74.45, std 16.28, range [41.91, 91.5]